Protein AF-A0A5B7K5B4-F1 (afdb_monomer_lite)

Structure (mmCIF, N/CA/C/O backbone):
data_AF-A0A5B7K5B4-F1
#
_entry.id   AF-A0A5B7K5B4-F1
#
loop_
_atom_site.group_PDB
_atom_site.id
_atom_site.type_symbol
_atom_site.label_atom_id
_atom_site.label_alt_id
_atom_site.label_comp_id
_atom_site.label_asym_id
_atom_site.label_entity_id
_atom_site.label_seq_id
_atom_site.pdbx_PDB_ins_code
_atom_site.Cartn_x
_atom_site.Cartn_y
_atom_site.Cartn_z
_atom_site.occupancy
_atom_site.B_iso_or_equiv
_atom_site.auth_seq_id
_atom_site.auth_comp_id
_atom_site.auth_asym_id
_atom_site.auth_atom_id
_atom_site.pdbx_PDB_model_num
ATOM 1 N N . MET A 1 1 ? -7.293 12.332 32.891 1.00 57.50 1 MET A N 1
ATOM 2 C CA . MET A 1 1 ? -7.795 12.654 31.540 1.00 57.50 1 MET A CA 1
ATOM 3 C C . MET A 1 1 ? -6.841 11.993 30.558 1.00 57.50 1 MET A C 1
ATOM 5 O O . MET A 1 1 ? -5.700 12.424 30.474 1.00 57.50 1 MET A O 1
ATOM 9 N N . LEU A 1 2 ? -7.226 10.860 29.962 1.00 55.56 2 LEU A N 1
ATOM 10 C CA . LEU A 1 2 ? -6.386 10.192 28.962 1.00 55.56 2 LEU A CA 1
ATOM 11 C C . LEU A 1 2 ? -6.315 11.080 27.707 1.00 55.56 2 LEU A C 1
ATOM 13 O O . LEU A 1 2 ? -7.321 11.722 27.387 1.00 55.56 2 LEU A O 1
ATOM 17 N N . PRO A 1 3 ? -5.163 11.166 27.019 1.00 52.50 3 PRO A N 1
ATOM 18 C CA . PRO A 1 3 ? -5.071 11.921 25.775 1.00 52.50 3 PRO A CA 1
ATOM 19 C C . PRO A 1 3 ? -6.122 11.397 24.790 1.00 52.50 3 PRO A C 1
ATOM 21 O O . PRO A 1 3 ? -6.346 10.193 24.720 1.00 52.50 3 PRO A O 1
ATOM 24 N N . TYR A 1 4 ? -6.761 12.290 24.029 1.00 56.88 4 TYR A N 1
ATOM 25 C CA . TYR A 1 4 ? -7.819 11.974 23.051 1.00 56.88 4 TYR A CA 1
ATOM 26 C C . TYR A 1 4 ? -7.467 10.792 22.121 1.00 56.88 4 TYR A C 1
ATOM 28 O O . TYR A 1 4 ? -8.334 10.003 21.754 1.00 56.88 4 TYR A O 1
ATOM 36 N N . ILE A 1 5 ? -6.175 10.620 21.830 1.00 56.03 5 ILE A N 1
ATOM 37 C CA . ILE A 1 5 ? -5.614 9.518 21.038 1.00 56.03 5 ILE A CA 1
ATOM 38 C C . ILE A 1 5 ? -5.844 8.145 21.699 1.00 56.03 5 ILE A C 1
ATOM 40 O O . ILE A 1 5 ? -6.100 7.171 21.004 1.00 56.03 5 ILE A O 1
ATOM 44 N N . ALA A 1 6 ? -5.825 8.039 23.028 1.00 55.81 6 ALA A N 1
ATOM 45 C CA . ALA A 1 6 ? -5.900 6.758 23.736 1.00 55.81 6 ALA A CA 1
ATOM 46 C C . ALA A 1 6 ? -7.273 6.064 23.651 1.00 55.81 6 ALA A C 1
ATOM 48 O O . ALA A 1 6 ? -7.350 4.862 23.873 1.00 55.81 6 ALA A O 1
ATOM 49 N N . ASN A 1 7 ? -8.345 6.791 23.317 1.00 54.25 7 ASN A N 1
ATOM 50 C CA . ASN A 1 7 ? -9.695 6.215 23.227 1.00 54.25 7 ASN A CA 1
ATOM 51 C C . ASN A 1 7 ? -10.065 5.747 21.810 1.00 54.25 7 ASN A C 1
ATOM 53 O O . ASN A 1 7 ? -11.068 5.059 21.641 1.00 54.25 7 ASN A O 1
ATOM 57 N N . ALA A 1 8 ? -9.287 6.138 20.797 1.00 58.97 8 ALA A N 1
ATOM 58 C CA . ALA A 1 8 ? -9.554 5.845 19.386 1.00 58.97 8 ALA A CA 1
ATOM 59 C C . ALA A 1 8 ? -8.402 5.095 18.697 1.00 58.97 8 ALA A C 1
ATOM 61 O O . ALA A 1 8 ? -8.493 4.790 17.507 1.00 58.97 8 ALA A O 1
ATOM 62 N N . PHE A 1 9 ? -7.322 4.809 19.430 1.00 62.62 9 PHE A N 1
ATOM 63 C CA . PHE A 1 9 ? -6.142 4.141 18.907 1.00 62.62 9 PHE A CA 1
ATOM 64 C C . PHE A 1 9 ? -6.055 2.693 19.421 1.00 62.62 9 PHE A C 1
ATOM 66 O O . PHE A 1 9 ? -6.195 2.458 20.621 1.00 62.62 9 PHE A O 1
ATOM 73 N N . PRO A 1 10 ? -5.783 1.722 18.541 1.00 67.12 10 PRO A N 1
ATOM 74 C CA . PRO A 1 10 ? -5.549 1.914 17.120 1.00 67.12 10 PRO A CA 1
ATOM 75 C C . PRO A 1 10 ? -6.879 1.984 16.338 1.00 67.12 10 PRO A C 1
ATOM 77 O O . PRO A 1 10 ? -7.831 1.265 16.671 1.00 67.12 10 PRO A O 1
ATOM 80 N N . PRO A 1 11 ? -6.962 2.844 15.306 1.00 72.12 11 PRO A N 1
ATOM 81 C CA . PRO A 1 11 ? -8.173 2.998 14.510 1.00 72.12 11 PRO A CA 1
ATOM 82 C C . PRO A 1 11 ? -8.580 1.646 13.916 1.00 72.12 11 PRO A C 1
ATOM 84 O O . PRO A 1 11 ? -7.732 0.859 13.507 1.00 72.12 11 PRO A O 1
ATOM 87 N N . GLN A 1 12 ? -9.876 1.345 13.889 1.00 79.25 12 GLN A N 1
ATOM 88 C CA . GLN A 1 12 ? -10.391 0.078 13.364 1.00 79.25 12 GLN A CA 1
ATOM 89 C C . GLN A 1 12 ? -10.869 0.256 11.922 1.00 79.25 12 GLN A C 1
ATOM 91 O O . GLN A 1 12 ? -11.457 1.275 11.555 1.00 79.25 12 GLN A O 1
ATOM 96 N N . CYS A 1 13 ? -10.644 -0.752 11.088 1.00 78.81 13 CYS A N 1
ATOM 97 C CA . CYS A 1 13 ? -11.180 -0.791 9.741 1.00 78.81 13 CYS A CA 1
ATOM 98 C C . CYS A 1 13 ? -12.669 -1.121 9.827 1.00 78.81 13 CYS A C 1
ATOM 100 O O . CYS A 1 13 ? -13.029 -2.235 10.199 1.00 78.81 13 CYS A O 1
ATOM 102 N N . SER A 1 14 ? -13.541 -0.192 9.436 1.00 75.50 14 SER A N 1
ATOM 103 C CA . SER A 1 14 ? -14.997 -0.389 9.493 1.00 75.50 14 SER A CA 1
ATOM 104 C C . SER A 1 14 ? -15.504 -1.555 8.636 1.00 75.50 14 SER A C 1
ATOM 106 O O . SER A 1 14 ? -16.606 -2.042 8.859 1.00 75.50 14 SER A O 1
ATOM 108 N N . THR A 1 15 ? -14.713 -2.011 7.662 1.00 77.94 15 THR A N 1
ATOM 109 C CA . THR A 1 15 ? -15.055 -3.138 6.782 1.00 77.94 15 THR A CA 1
ATOM 110 C C . THR A 1 15 ? -14.672 -4.496 7.372 1.00 77.94 15 THR A C 1
ATOM 112 O O . THR A 1 15 ? -15.382 -5.469 7.151 1.00 77.94 15 THR A O 1
ATOM 115 N N . TYR A 1 16 ? -13.559 -4.578 8.106 1.00 77.81 16 TYR A N 1
ATOM 116 C CA . TYR A 1 16 ? -13.012 -5.850 8.602 1.00 77.81 16 TYR A CA 1
ATOM 117 C C . TYR A 1 16 ? -13.076 -5.999 10.120 1.00 77.81 16 TYR A C 1
ATOM 119 O O . TYR A 1 16 ? -12.792 -7.078 10.626 1.00 77.81 16 TYR A O 1
ATOM 127 N N . ASN A 1 17 ? -13.428 -4.930 10.842 1.00 78.69 17 ASN A N 1
ATOM 128 C CA . ASN A 1 17 ? -13.356 -4.852 12.300 1.00 78.69 17 ASN A CA 1
ATOM 129 C C . ASN A 1 17 ? -11.987 -5.305 12.850 1.00 78.69 17 ASN A C 1
ATOM 131 O O . ASN A 1 17 ? -11.899 -5.966 13.881 1.00 78.69 17 ASN A O 1
ATOM 135 N N . VAL A 1 18 ? -10.925 -4.992 12.100 1.00 78.44 18 VAL A N 1
ATOM 136 C CA . VAL A 1 18 ? -9.529 -5.227 12.481 1.00 78.44 18 VAL A CA 1
ATOM 137 C C . VAL A 1 18 ? -8.824 -3.898 12.655 1.00 78.44 18 VAL A C 1
ATOM 139 O O . VAL A 1 18 ? -9.150 -2.917 11.982 1.00 78.44 18 VAL A O 1
ATOM 142 N N . THR A 1 19 ? -7.801 -3.894 13.499 1.00 81.75 19 THR A N 1
ATOM 143 C CA . THR A 1 19 ? -6.902 -2.760 13.664 1.00 81.75 19 THR A CA 1
ATOM 144 C C . THR A 1 19 ? -6.324 -2.326 12.314 1.00 81.75 19 THR A C 1
ATOM 146 O O . THR A 1 19 ? -5.695 -3.121 11.614 1.00 81.75 19 THR A O 1
ATOM 149 N N . LEU A 1 20 ? -6.530 -1.061 11.939 1.00 78.44 20 LEU A N 1
ATOM 150 C CA . LEU A 1 20 ? -5.905 -0.449 10.771 1.00 78.44 20 LEU A CA 1
ATOM 151 C C . LEU A 1 20 ? -4.402 -0.356 11.013 1.00 78.44 20 LEU A C 1
ATOM 153 O O . LEU A 1 20 ? -3.931 0.427 11.834 1.00 78.44 20 LEU A O 1
ATOM 157 N N . SER A 1 21 ? -3.657 -1.148 10.255 1.00 81.88 21 SER A N 1
ATOM 158 C CA . SER A 1 21 ? -2.219 -0.996 10.081 1.00 81.88 21 SER A CA 1
ATOM 159 C C . SER A 1 21 ? -1.917 -0.432 8.694 1.00 81.88 21 SER A C 1
ATOM 161 O O . SER A 1 21 ? -2.745 -0.508 7.779 1.00 81.88 21 SER A O 1
ATOM 163 N N . VAL A 1 22 ? -0.703 0.099 8.525 1.00 80.50 22 VAL A N 1
ATOM 164 C CA . VAL A 1 22 ? -0.184 0.504 7.210 1.00 80.50 22 VAL A CA 1
ATOM 165 C C . VAL A 1 22 ? -0.285 -0.668 6.234 1.00 80.50 22 VAL A C 1
ATOM 167 O O . VAL A 1 22 ? -0.850 -0.519 5.157 1.00 80.50 22 VAL A O 1
ATOM 170 N N . GLU A 1 23 ? 0.139 -1.864 6.643 1.00 86.69 23 GLU A N 1
ATOM 171 C CA . GLU A 1 23 ? 0.010 -3.081 5.838 1.00 86.69 23 GLU A CA 1
ATOM 172 C C . GLU A 1 23 ? -1.444 -3.374 5.445 1.00 86.69 23 GLU A C 1
ATOM 174 O O . GLU A 1 23 ? -1.736 -3.627 4.277 1.00 86.69 23 GLU A O 1
ATOM 179 N N . HIS A 1 24 ? -2.392 -3.278 6.385 1.00 85.75 24 HIS A N 1
ATOM 180 C CA . HIS A 1 24 ? -3.798 -3.522 6.082 1.00 85.75 24 HIS A CA 1
ATOM 181 C C . HIS A 1 24 ? -4.323 -2.527 5.044 1.00 85.75 24 HIS A C 1
ATOM 183 O O . HIS A 1 24 ? -4.964 -2.937 4.079 1.00 85.75 24 HIS A O 1
ATOM 189 N N . ILE A 1 25 ? -4.026 -1.235 5.189 1.00 82.75 25 ILE A N 1
ATOM 190 C CA . ILE A 1 25 ? -4.448 -0.201 4.233 1.00 82.75 25 ILE A CA 1
ATOM 191 C C . ILE A 1 25 ? -3.816 -0.449 2.860 1.00 82.75 25 ILE A C 1
ATOM 193 O O . ILE A 1 25 ? -4.510 -0.422 1.842 1.00 82.75 25 ILE A O 1
ATOM 197 N N . LEU A 1 26 ? -2.518 -0.748 2.825 1.00 84.69 26 LEU A N 1
ATOM 198 C CA . LEU A 1 26 ? -1.763 -0.893 1.585 1.00 84.69 26 LEU A CA 1
ATOM 199 C C . LEU A 1 26 ? -1.990 -2.226 0.872 1.00 84.69 26 LEU A C 1
ATOM 201 O O . LEU A 1 26 ? -1.915 -2.252 -0.349 1.00 84.69 26 LEU A O 1
ATOM 205 N N . LEU A 1 27 ? -2.318 -3.312 1.579 1.00 87.38 27 LEU A N 1
ATOM 206 C CA . LEU A 1 27 ? -2.374 -4.659 0.987 1.00 87.38 27 LEU A CA 1
ATOM 207 C C . LEU A 1 27 ? -3.735 -5.358 1.108 1.00 87.38 27 LEU A C 1
ATOM 209 O O . LEU A 1 27 ? -4.156 -6.044 0.179 1.00 87.38 27 LEU A O 1
ATOM 213 N N . HIS A 1 28 ? -4.504 -5.120 2.177 1.00 86.12 28 HIS A N 1
ATOM 214 C CA . HIS A 1 28 ? -5.672 -5.965 2.486 1.00 86.12 28 HIS A CA 1
ATOM 215 C C . HIS A 1 28 ? -7.039 -5.273 2.419 1.00 86.12 28 HIS A C 1
ATOM 217 O O . HIS A 1 28 ? -8.014 -5.887 1.997 1.00 86.12 28 HIS A O 1
ATOM 223 N N . CYS A 1 29 ? -7.126 -3.989 2.752 1.00 84.88 29 CYS A N 1
ATOM 224 C CA . CYS A 1 29 ? -8.390 -3.279 2.899 1.00 84.88 29 CYS A CA 1
ATOM 225 C C . CYS A 1 29 ? -9.165 -3.174 1.571 1.00 84.88 29 CYS A C 1
ATOM 227 O O . CYS A 1 29 ? -8.786 -2.416 0.679 1.00 84.88 29 CYS A O 1
ATOM 229 N N . VAL A 1 30 ? -10.284 -3.899 1.445 1.00 84.44 30 VAL A N 1
ATOM 230 C CA . VAL A 1 30 ? -11.187 -3.851 0.278 1.00 84.44 30 VAL A CA 1
ATOM 231 C C . VAL A 1 30 ? -11.689 -2.450 -0.041 1.00 84.44 30 VAL A C 1
ATOM 233 O O . VAL A 1 30 ? -11.842 -2.139 -1.218 1.00 84.44 30 VAL A O 1
ATOM 236 N N . ARG A 1 31 ? -11.878 -1.590 0.968 1.00 82.81 31 ARG A N 1
ATOM 237 C CA . ARG A 1 31 ? -12.290 -0.198 0.750 1.00 82.81 31 ARG A CA 1
ATOM 238 C C . ARG A 1 31 ? -11.361 0.545 -0.210 1.00 82.81 31 ARG A C 1
ATOM 240 O O . ARG A 1 31 ? -11.848 1.392 -0.937 1.00 82.81 31 ARG A O 1
ATOM 247 N N . TYR A 1 32 ? -10.069 0.217 -0.193 1.00 79.75 32 TYR A N 1
ATOM 248 C CA . TYR A 1 32 ? -9.041 0.868 -1.006 1.00 79.75 32 TYR A CA 1
ATOM 249 C C . TYR A 1 32 ? -8.562 -0.021 -2.163 1.00 79.75 32 TYR A C 1
ATOM 251 O O . TYR A 1 32 ? -7.461 0.138 -2.689 1.00 79.75 32 TYR A O 1
ATOM 259 N N . ARG A 1 33 ? -9.321 -1.066 -2.516 1.00 84.88 33 ARG A N 1
ATOM 260 C CA . ARG A 1 33 ? -8.893 -2.042 -3.526 1.00 84.88 33 ARG A CA 1
ATOM 261 C C . ARG A 1 33 ? -8.760 -1.418 -4.913 1.00 84.88 33 ARG A C 1
ATOM 263 O O . ARG A 1 33 ? -7.788 -1.734 -5.594 1.00 84.88 33 ARG A O 1
ATOM 270 N N . GLU A 1 34 ? -9.704 -0.573 -5.314 1.00 83.12 34 GLU A N 1
ATOM 271 C CA . GLU A 1 34 ? -9.693 0.040 -6.646 1.00 83.12 34 GLU A CA 1
ATOM 272 C C . GLU A 1 34 ? -8.612 1.116 -6.752 1.00 83.12 34 GLU A C 1
ATOM 274 O O . GLU A 1 34 ? -7.871 1.152 -7.730 1.00 83.12 34 GLU A O 1
ATOM 279 N N . GLU A 1 35 ? -8.427 1.915 -5.704 1.00 82.25 35 GLU A N 1
ATOM 280 C CA . GLU A 1 35 ? -7.400 2.952 -5.629 1.00 82.25 35 GLU A CA 1
ATOM 281 C C . GLU A 1 35 ? -5.983 2.359 -5.668 1.00 82.25 35 GLU A C 1
ATOM 283 O O . GLU A 1 35 ? -5.064 2.973 -6.201 1.00 82.25 35 GLU A O 1
ATOM 288 N N . ARG A 1 36 ? -5.794 1.127 -5.176 1.00 86.88 36 ARG A N 1
ATOM 289 C CA . ARG A 1 36 ? -4.514 0.397 -5.262 1.00 86.88 36 ARG A CA 1
ATOM 290 C C . ARG A 1 36 ? -4.261 -0.269 -6.608 1.00 86.88 36 ARG A C 1
ATOM 292 O O . ARG A 1 36 ? -3.168 -0.786 -6.839 1.00 86.88 36 ARG A O 1
ATOM 299 N N . ARG 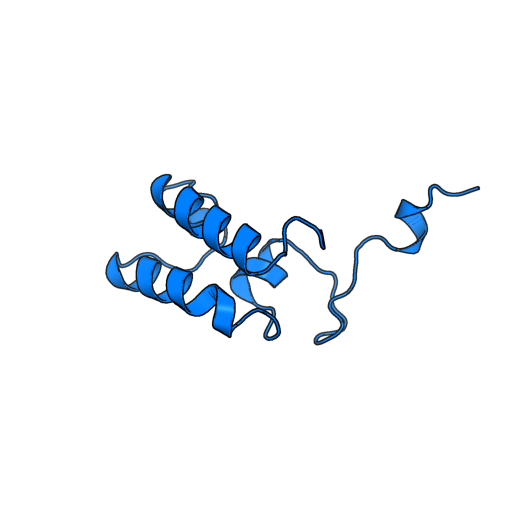A 1 37 ? -5.245 -0.314 -7.506 1.00 86.56 37 ARG A N 1
ATOM 300 C CA . ARG A 1 37 ? -5.111 -1.002 -8.794 1.00 86.56 37 ARG A CA 1
ATOM 301 C C . ARG A 1 37 ? -3.945 -0.468 -9.642 1.00 86.56 37 ARG A C 1
ATOM 303 O O . ARG A 1 37 ? -3.208 -1.311 -10.156 1.00 86.56 37 ARG A O 1
ATOM 310 N N . PRO A 1 38 ? -3.702 0.854 -9.761 1.00 85.25 38 PRO A N 1
ATOM 311 C CA . PRO A 1 38 ? -2.543 1.378 -10.486 1.00 85.25 38 PRO A CA 1
ATOM 312 C C . PRO A 1 38 ? -1.214 0.905 -9.883 1.00 85.25 38 PRO A C 1
ATOM 314 O O . PRO A 1 38 ? -0.338 0.448 -10.613 1.00 85.25 38 PRO A O 1
ATOM 317 N N . LEU A 1 39 ? -1.109 0.916 -8.550 1.00 85.44 39 LEU A N 1
ATOM 318 C CA . LEU A 1 39 ? 0.061 0.444 -7.805 1.00 85.44 39 LEU A CA 1
ATOM 319 C C . LEU A 1 39 ? 0.330 -1.046 -8.075 1.00 85.44 39 LEU A C 1
ATOM 321 O O . LEU A 1 39 ? 1.442 -1.440 -8.417 1.00 85.44 39 LEU A O 1
ATOM 325 N N . ALA A 1 40 ? -0.715 -1.876 -8.014 1.00 88.12 40 ALA A N 1
ATOM 326 C CA . ALA A 1 40 ? -0.614 -3.307 -8.289 1.00 88.12 40 ALA A CA 1
ATOM 327 C C . ALA A 1 40 ? -0.233 -3.611 -9.749 1.00 88.12 40 ALA A C 1
ATOM 329 O O . ALA A 1 40 ? 0.526 -4.549 -10.004 1.00 88.12 40 ALA A O 1
ATOM 330 N N . VAL A 1 41 ? -0.750 -2.835 -10.707 1.00 89.75 41 VAL A N 1
ATOM 331 C CA . VAL A 1 41 ? -0.395 -2.953 -12.130 1.00 89.75 41 VAL A CA 1
ATOM 332 C C . VAL A 1 41 ? 1.063 -2.559 -12.352 1.00 89.75 41 VAL A C 1
ATOM 334 O O . VAL A 1 41 ? 1.775 -3.289 -13.040 1.00 89.75 41 VAL A O 1
ATOM 337 N N . TYR A 1 42 ? 1.524 -1.472 -11.729 1.00 89.06 42 TYR A N 1
ATOM 338 C CA . TYR A 1 42 ? 2.912 -1.031 -11.822 1.00 89.06 42 TYR A CA 1
ATOM 339 C C . TYR A 1 42 ? 3.894 -2.078 -11.286 1.00 89.06 42 TYR A C 1
ATOM 341 O O . TYR A 1 42 ? 4.803 -2.493 -12.007 1.00 89.06 42 TYR A O 1
ATOM 349 N N . CYS A 1 43 ? 3.673 -2.574 -10.061 1.00 88.88 43 CYS A N 1
ATOM 350 C CA . CYS A 1 43 ? 4.512 -3.619 -9.471 1.00 88.88 43 CYS A CA 1
ATOM 351 C C . CYS A 1 43 ? 4.533 -4.875 -10.352 1.00 88.88 4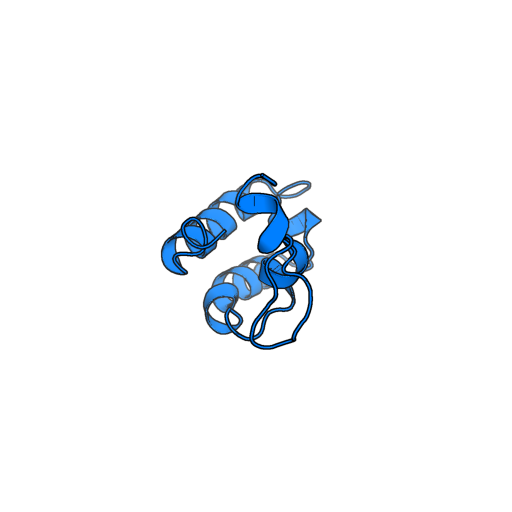3 CYS A C 1
ATOM 353 O O . CYS A 1 43 ? 5.602 -5.396 -10.665 1.00 88.88 43 CYS A O 1
ATOM 355 N N . ARG A 1 44 ? 3.366 -5.320 -10.838 1.00 89.88 44 ARG A N 1
ATOM 356 C CA . ARG A 1 44 ? 3.269 -6.496 -11.714 1.00 89.88 44 ARG A CA 1
ATOM 357 C C . ARG A 1 44 ? 4.020 -6.309 -13.032 1.00 89.88 44 ARG A C 1
ATOM 359 O O . ARG A 1 44 ? 4.697 -7.237 -13.462 1.00 89.88 44 ARG A O 1
ATOM 366 N N . GLY A 1 45 ? 3.929 -5.131 -13.651 1.00 88.88 45 GLY A N 1
ATOM 367 C CA . GLY A 1 45 ? 4.648 -4.809 -14.888 1.00 88.88 45 GLY A CA 1
ATOM 368 C C . GLY A 1 45 ? 6.171 -4.872 -14.743 1.00 88.88 45 GLY A C 1
ATOM 369 O O . GLY A 1 45 ? 6.867 -5.122 -15.722 1.00 88.88 45 GLY A O 1
ATOM 370 N N . ARG A 1 46 ? 6.683 -4.709 -13.518 1.00 88.38 46 ARG A N 1
ATOM 371 C CA . ARG A 1 46 ? 8.109 -4.807 -13.180 1.00 88.38 46 ARG A CA 1
ATOM 372 C C . ARG A 1 46 ? 8.519 -6.142 -12.550 1.00 88.38 46 ARG A C 1
ATOM 374 O O . ARG A 1 46 ? 9.663 -6.286 -12.138 1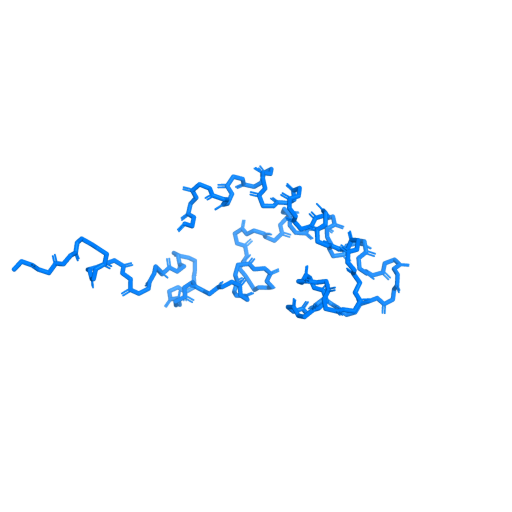.00 88.38 46 ARG A O 1
ATOM 381 N N . GLY A 1 47 ? 7.606 -7.111 -12.456 1.00 89.38 47 GLY A N 1
ATOM 382 C CA . GLY A 1 47 ? 7.873 -8.390 -11.790 1.00 89.38 47 GLY A CA 1
ATOM 383 C C . GLY A 1 47 ? 8.053 -8.272 -10.272 1.00 89.38 47 GLY A C 1
ATOM 384 O O . GLY A 1 47 ? 8.607 -9.174 -9.650 1.00 89.38 47 GLY A O 1
ATOM 385 N N . LEU A 1 48 ? 7.589 -7.174 -9.672 1.00 89.25 48 LEU A N 1
ATOM 386 C CA . LEU A 1 48 ? 7.738 -6.905 -8.248 1.00 89.25 48 LEU A CA 1
ATOM 387 C C . LEU A 1 48 ? 6.577 -7.510 -7.449 1.00 89.25 48 LEU A C 1
ATOM 389 O O . LEU A 1 48 ? 5.410 -7.352 -7.834 1.00 89.25 48 LEU A O 1
ATOM 393 N N . PRO A 1 49 ? 6.856 -8.174 -6.314 1.00 88.06 49 PRO A N 1
ATOM 394 C CA . PRO A 1 49 ? 5.807 -8.666 -5.437 1.00 88.06 49 PRO A CA 1
ATOM 395 C C . PRO A 1 49 ? 5.098 -7.491 -4.750 1.00 88.06 49 PRO A C 1
ATOM 397 O O . PRO A 1 49 ? 5.733 -6.554 -4.281 1.00 88.06 49 PRO A O 1
ATOM 400 N N . LEU A 1 50 ? 3.768 -7.545 -4.635 1.00 87.25 50 LEU A N 1
ATOM 401 C CA . LEU A 1 50 ? 3.009 -6.526 -3.903 1.00 87.25 50 LEU A CA 1
ATOM 402 C C . LEU A 1 50 ? 3.108 -6.786 -2.391 1.00 87.25 50 LEU A C 1
ATOM 404 O O . LEU A 1 50 ? 2.214 -7.381 -1.791 1.00 87.25 50 LEU A O 1
ATOM 408 N N . LYS A 1 51 ? 4.235 -6.390 -1.797 1.00 88.12 51 LYS A N 1
ATOM 409 C CA . LYS A 1 51 ? 4.537 -6.501 -0.364 1.00 88.12 51 LYS A CA 1
ATOM 410 C C . LYS A 1 51 ? 4.811 -5.126 0.227 1.00 88.12 51 LYS A C 1
ATOM 412 O O . LYS A 1 51 ? 5.189 -4.207 -0.492 1.00 88.12 51 LYS A O 1
ATOM 417 N N . GLN A 1 52 ? 4.675 -4.999 1.544 1.00 85.62 52 GLN A N 1
ATOM 418 C CA . GLN A 1 52 ? 4.924 -3.735 2.237 1.00 85.62 52 GLN A CA 1
ATOM 419 C C . GLN A 1 52 ? 6.339 -3.200 1.973 1.00 85.62 52 GLN A C 1
ATOM 421 O O . GLN A 1 52 ? 6.473 -2.030 1.646 1.00 85.62 52 GLN A O 1
ATOM 426 N N . THR A 1 53 ? 7.369 -4.045 2.034 1.00 85.19 53 THR A N 1
ATOM 427 C CA . THR A 1 53 ? 8.772 -3.651 1.788 1.00 85.19 53 THR A CA 1
ATOM 428 C C . THR A 1 53 ? 8.992 -3.107 0.375 1.00 85.19 53 THR A C 1
ATOM 430 O O . THR A 1 53 ? 9.646 -2.087 0.180 1.00 85.19 53 THR A O 1
ATOM 433 N N . THR A 1 54 ? 8.365 -3.729 -0.627 1.00 85.38 54 THR A N 1
ATOM 434 C CA . THR A 1 54 ? 8.392 -3.250 -2.015 1.00 85.38 54 THR A CA 1
ATOM 435 C C . THR A 1 54 ? 7.706 -1.894 -2.153 1.00 85.38 54 THR A C 1
ATOM 437 O O . THR A 1 54 ? 8.206 -1.027 -2.861 1.00 85.38 54 THR A O 1
ATOM 440 N N . LEU A 1 55 ? 6.573 -1.699 -1.472 1.00 84.31 55 LEU A N 1
ATOM 441 C CA . LEU A 1 55 ? 5.822 -0.443 -1.516 1.00 84.31 55 LEU A CA 1
ATOM 442 C C . LEU A 1 55 ? 6.527 0.703 -0.790 1.00 84.31 55 LEU A C 1
ATOM 444 O O . LEU A 1 55 ? 6.446 1.843 -1.236 1.00 84.31 55 LEU A O 1
ATOM 448 N N . LEU A 1 56 ? 7.223 0.402 0.305 1.00 84.19 56 LEU A N 1
ATOM 449 C CA . LEU A 1 56 ? 8.028 1.372 1.050 1.00 84.19 56 LEU A CA 1
ATOM 450 C C . LEU A 1 56 ? 9.365 1.689 0.366 1.00 84.19 56 LEU A C 1
ATOM 452 O O . LEU A 1 56 ? 10.092 2.562 0.830 1.00 84.19 56 LEU A O 1
ATOM 456 N N . GLY A 1 57 ? 9.648 1.039 -0.765 1.00 81.44 57 GLY A N 1
ATOM 457 C CA . GLY A 1 57 ? 10.793 1.340 -1.609 1.00 81.44 57 GLY A CA 1
ATOM 458 C C . GLY A 1 57 ? 12.126 0.835 -1.080 1.00 81.44 57 GLY A C 1
ATOM 459 O O . GLY A 1 57 ? 13.153 1.305 -1.562 1.00 81.44 57 GLY A O 1
ATOM 460 N N . ASP A 1 58 ? 12.121 -0.135 -0.158 1.00 78.25 58 ASP A N 1
ATOM 461 C CA . ASP A 1 58 ? 13.342 -0.718 0.423 1.00 78.25 58 ASP A CA 1
ATOM 462 C C . ASP A 1 58 ? 14.299 -1.235 -0.667 1.00 78.25 58 ASP A C 1
ATOM 464 O O . ASP A 1 58 ? 15.516 -1.105 -0.563 1.00 78.25 58 ASP A O 1
ATOM 468 N N . GLU A 1 59 ? 13.736 -1.792 -1.742 1.00 77.25 59 GLU A N 1
ATOM 469 C CA . GLU A 1 59 ? 14.473 -2.298 -2.908 1.00 77.25 59 GLU A CA 1
ATOM 470 C C . GLU A 1 59 ? 14.252 -1.437 -4.168 1.00 77.25 59 GLU A C 1
ATOM 472 O O . GLU A 1 59 ? 15.038 -1.493 -5.115 1.00 77.25 59 GLU A O 1
ATOM 477 N N . HIS A 1 60 ? 13.183 -0.633 -4.193 1.00 81.50 60 HIS A N 1
ATOM 478 C CA . HIS A 1 60 ? 12.699 0.078 -5.382 1.00 81.50 60 HIS A CA 1
ATOM 479 C C . HIS A 1 60 ? 12.167 1.474 -5.016 1.00 81.50 60 HIS A C 1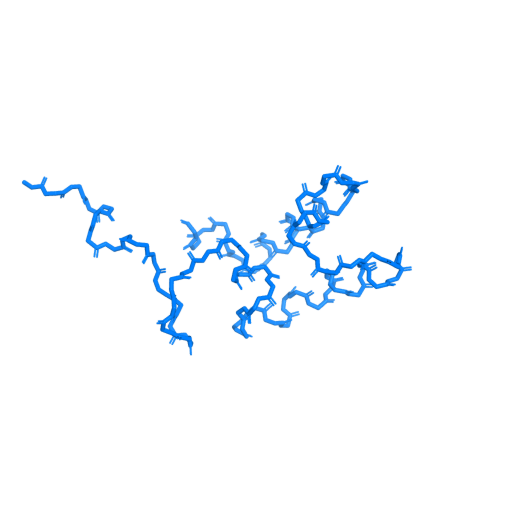
ATOM 481 O O . HIS A 1 60 ? 10.956 1.646 -4.850 1.00 81.50 60 HIS A O 1
ATOM 487 N N . PRO A 1 61 ? 13.046 2.482 -4.872 1.00 82.94 61 PRO A N 1
ATOM 488 C CA . PRO A 1 61 ? 12.665 3.803 -4.368 1.00 82.94 61 PRO A CA 1
ATOM 489 C C . PRO A 1 61 ? 11.629 4.518 -5.248 1.00 82.94 61 PRO A C 1
ATOM 491 O O . PRO A 1 61 ? 10.832 5.300 -4.743 1.00 82.94 61 PRO A O 1
ATOM 494 N N . ASP A 1 62 ? 11.566 4.200 -6.543 1.00 83.31 62 ASP A N 1
ATOM 495 C CA . ASP A 1 62 ? 10.571 4.739 -7.477 1.00 83.31 62 ASP A CA 1
ATOM 496 C C . ASP A 1 62 ? 9.133 4.271 -7.183 1.00 83.31 62 ASP A C 1
ATOM 498 O O . ASP A 1 62 ? 8.165 4.913 -7.589 1.00 83.31 62 ASP A O 1
ATOM 502 N N . VAL A 1 63 ? 8.963 3.163 -6.454 1.00 84.75 63 VAL A N 1
ATOM 503 C CA . VAL A 1 63 ? 7.639 2.686 -6.025 1.00 84.75 63 VAL A CA 1
ATOM 504 C C . VAL A 1 63 ? 7.041 3.617 -4.963 1.00 84.75 63 VAL A C 1
ATOM 506 O O . VAL A 1 63 ? 5.815 3.741 -4.887 1.00 84.75 63 VAL A O 1
ATOM 509 N N . VAL A 1 64 ? 7.880 4.328 -4.200 1.00 85.75 64 VAL A N 1
ATOM 510 C CA . VAL A 1 64 ? 7.434 5.283 -3.175 1.00 85.75 64 VAL A CA 1
ATOM 511 C C . VAL A 1 64 ? 6.692 6.452 -3.807 1.00 85.75 64 VAL A C 1
ATOM 513 O O . VAL A 1 64 ? 5.653 6.855 -3.291 1.00 85.75 64 VAL A O 1
ATOM 516 N N . ASP A 1 65 ? 7.152 6.958 -4.952 1.00 85.75 65 ASP A N 1
ATOM 517 C CA . ASP A 1 65 ? 6.485 8.067 -5.643 1.00 85.75 65 ASP A CA 1
ATOM 518 C C . ASP A 1 65 ? 5.046 7.694 -6.024 1.00 85.75 65 ASP A C 1
ATOM 520 O O . ASP A 1 65 ? 4.099 8.447 -5.788 1.00 85.75 65 ASP A O 1
ATOM 524 N N . ILE A 1 66 ? 4.854 6.476 -6.534 1.00 83.94 66 ILE A N 1
ATOM 525 C CA . ILE A 1 66 ? 3.530 5.961 -6.906 1.00 83.94 66 ILE A CA 1
ATOM 526 C C . ILE A 1 66 ? 2.676 5.695 -5.665 1.00 83.94 66 ILE A C 1
ATOM 528 O O . ILE A 1 66 ? 1.475 5.977 -5.671 1.00 83.94 66 ILE A O 1
ATOM 532 N N . LEU A 1 67 ? 3.281 5.199 -4.583 1.00 86.06 67 LEU A N 1
ATOM 533 C CA . LEU A 1 67 ? 2.606 5.050 -3.298 1.00 86.06 67 LEU A CA 1
ATOM 534 C C . LEU A 1 67 ? 2.103 6.408 -2.776 1.00 86.06 67 LEU A C 1
ATOM 536 O O . LEU A 1 67 ? 0.960 6.504 -2.330 1.00 86.06 67 LEU A O 1
ATOM 540 N N . MET A 1 68 ? 2.918 7.459 -2.864 1.00 86.31 68 MET A N 1
ATOM 541 C CA . MET A 1 68 ? 2.559 8.809 -2.423 1.00 86.31 68 MET A CA 1
ATOM 542 C C . MET A 1 68 ? 1.431 9.413 -3.263 1.00 86.31 68 MET A C 1
ATOM 544 O O . MET A 1 68 ? 0.520 10.029 -2.699 1.00 86.31 68 MET A O 1
ATOM 548 N N . ILE A 1 69 ? 1.436 9.190 -4.582 1.00 84.94 69 ILE A N 1
ATOM 549 C CA . ILE A 1 69 ? 0.323 9.569 -5.466 1.00 84.94 69 ILE A CA 1
ATOM 550 C C . ILE A 1 69 ? -0.961 8.864 -5.014 1.00 84.94 69 ILE A C 1
ATOM 552 O O . ILE A 1 69 ? -1.954 9.534 -4.742 1.00 84.94 69 ILE A O 1
ATOM 556 N N . TYR A 1 70 ? -0.922 7.540 -4.820 1.00 84.56 70 TYR A N 1
ATOM 557 C CA . TYR A 1 70 ? -2.068 6.762 -4.332 1.00 84.56 70 TYR A CA 1
ATOM 558 C C . TYR A 1 70 ? -2.617 7.295 -2.999 1.00 84.56 70 TYR A C 1
ATOM 560 O O . TYR A 1 70 ? -3.821 7.518 -2.862 1.00 84.56 70 TYR A O 1
ATOM 568 N N . LEU A 1 71 ? -1.746 7.528 -2.012 1.00 84.75 71 LEU A N 1
ATOM 569 C CA . LEU A 1 71 ? -2.156 8.012 -0.692 1.00 84.75 71 LEU A CA 1
ATOM 570 C C . LEU A 1 71 ? -2.790 9.408 -0.763 1.00 84.75 71 LEU A C 1
ATOM 572 O O . LEU A 1 71 ? -3.718 9.711 -0.002 1.00 84.75 71 LEU A O 1
ATOM 576 N N . THR A 1 72 ? -2.305 10.243 -1.681 1.00 84.75 72 THR A N 1
ATOM 577 C CA . THR A 1 72 ? -2.822 11.593 -1.919 1.00 84.75 72 THR A CA 1
ATOM 578 C C . THR A 1 72 ? -4.182 11.5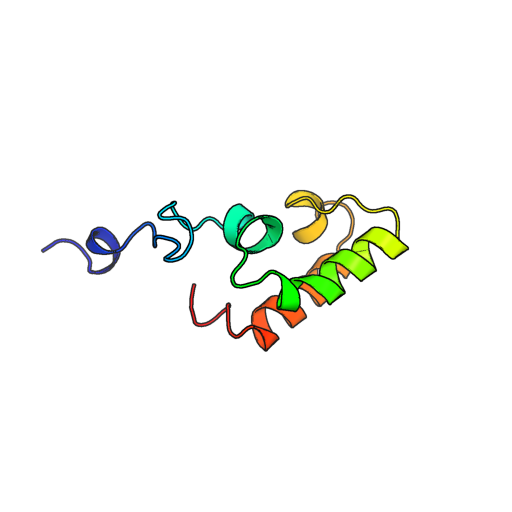49 -2.615 1.00 84.75 72 THR A C 1
ATOM 580 O O . THR A 1 72 ? -5.140 12.133 -2.109 1.00 84.75 72 THR A O 1
ATOM 583 N N . GLU A 1 73 ? -4.305 10.814 -3.723 1.00 82.50 73 GLU A N 1
ATOM 584 C CA . GLU A 1 73 ? -5.541 10.720 -4.513 1.00 82.50 73 GLU A CA 1
ATOM 585 C C . GLU A 1 73 ? -6.676 10.023 -3.750 1.00 82.50 73 GLU A C 1
ATOM 587 O O . GLU A 1 73 ? -7.821 10.473 -3.786 1.00 82.50 73 GLU A O 1
ATOM 592 N N . ALA A 1 74 ? -6.364 8.984 -2.967 1.00 78.81 74 ALA A N 1
ATOM 593 C CA . ALA A 1 74 ? -7.336 8.305 -2.105 1.00 78.81 74 ALA A CA 1
ATOM 594 C C . ALA A 1 74 ? -7.715 9.124 -0.849 1.00 78.81 74 ALA A C 1
ATOM 596 O O . ALA A 1 74 ? -8.535 8.690 -0.021 1.00 78.81 74 ALA A O 1
ATOM 597 N N . ASN A 1 75 ? -7.115 10.312 -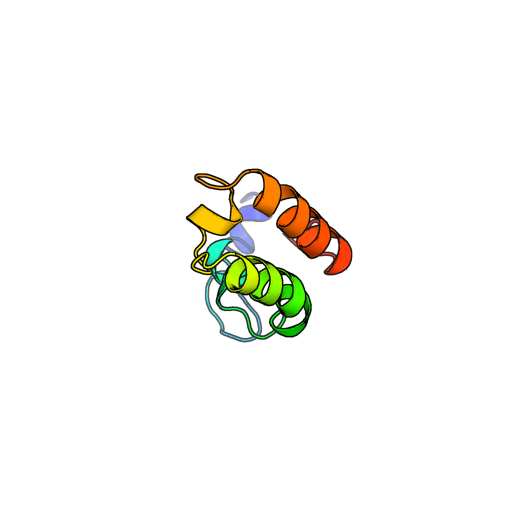0.684 1.00 80.44 75 ASN A N 1
ATOM 598 C CA . ASN A 1 75 ? -7.254 11.181 0.480 1.00 80.44 75 ASN A CA 1
ATOM 599 C C . ASN A 1 75 ? -7.012 10.410 1.793 1.00 80.44 75 ASN A C 1
ATOM 601 O O . ASN A 1 75 ? -7.750 10.550 2.773 1.00 80.44 75 ASN A O 1
ATOM 605 N N . LEU A 1 76 ? -6.014 9.522 1.771 1.00 76.38 76 LEU A N 1
ATOM 606 C CA . LEU A 1 76 ? -5.640 8.653 2.885 1.00 76.38 76 LEU A CA 1
ATOM 607 C C . LEU A 1 76 ? -4.708 9.358 3.864 1.00 76.38 76 LEU A C 1
ATOM 609 O O . LEU A 1 76 ? -4.826 9.126 5.061 1.00 76.38 76 LEU A O 1
ATOM 613 N N . ILE A 1 77 ? -3.870 10.278 3.376 1.00 74.50 77 ILE A N 1
ATOM 614 C CA . ILE A 1 77 ? -2.976 11.097 4.215 1.00 74.50 77 ILE A CA 1
ATOM 615 C C . ILE A 1 77 ? -3.761 11.885 5.274 1.00 74.50 77 ILE A C 1
ATOM 617 O O . ILE A 1 77 ? -3.270 12.081 6.374 1.00 74.50 77 ILE A O 1
ATOM 621 N N . ARG A 1 78 ? -4.989 12.326 4.965 1.00 67.56 78 ARG A N 1
ATOM 622 C CA . ARG A 1 78 ? -5.836 13.083 5.908 1.00 67.56 78 ARG A CA 1
ATOM 623 C C . ARG A 1 78 ? -6.674 12.209 6.847 1.00 67.56 78 ARG A C 1
ATOM 625 O O . ARG A 1 78 ? -7.313 12.745 7.746 1.00 67.56 78 ARG A O 1
ATOM 632 N N . LYS A 1 79 ? -6.780 10.906 6.567 1.00 60.62 79 LYS A N 1
ATOM 633 C CA . LYS A 1 79 ? -7.606 9.950 7.331 1.00 60.62 79 LYS A CA 1
ATOM 634 C C . LYS A 1 79 ? -6.787 9.122 8.320 1.00 60.62 79 LYS A C 1
ATOM 636 O O . LYS A 1 79 ? -7.383 8.515 9.207 1.00 60.62 79 LYS A O 1
ATOM 641 N N . LEU A 1 80 ? -5.481 9.044 8.089 1.00 56.81 80 LEU A N 1
ATOM 642 C CA . LEU A 1 80 ? -4.476 8.494 8.993 1.00 56.81 80 LEU A CA 1
ATOM 643 C C . LEU A 1 80 ? -4.063 9.559 10.010 1.00 56.81 80 LEU A C 1
ATOM 645 O O . LEU A 1 80 ? -3.853 9.166 11.176 1.00 56.81 80 LEU A O 1
#

Organism: Portunus trituberculatus (NCBI:txid210409)

Radius of gyration: 14.11 Å; chains: 1; bounding box: 30×22×46 Å

Foldseek 3Di:
DPPPCVVCPQPAQPVPRHRDDPQCQQPPRPVCVVLCVVLVVVCVVVVHDSGPCVCVCVPHVVSVVVNVVSCVVVVVVVVD

Sequence (80 aa):
MLPYIANAFPPQCSTYNVTLSVEHILLHCVRYREERRPLAVYCRGRGLPLKQTTLLGDEHPDVVDILMIYLTEANLIRKL

pLDDT: mean 79.52, std 10.08, range [52.5, 89.88]

Secondary structure (DSSP, 8-state):
---GGGGT-SPB-TTT-SB--HHIIIII-GGGTTTTHHHHHHHHHTT----HHHHTTSS-THHHHHHHHHHHHTT-TTT-